Protein AF-A0A6P5E3S9-F1 (afdb_monomer_lite)

Structure (mmCIF, N/CA/C/O backbone):
data_AF-A0A6P5E3S9-F1
#
_entry.id   AF-A0A6P5E3S9-F1
#
loop_
_atom_site.group_PDB
_atom_site.id
_atom_site.type_symbol
_atom_site.label_atom_id
_atom_site.label_alt_id
_atom_site.label_comp_id
_atom_site.label_asym_id
_atom_site.label_entity_id
_atom_site.label_seq_id
_atom_site.pdbx_PDB_ins_code
_atom_site.Cartn_x
_atom_site.Cartn_y
_atom_site.Cartn_z
_atom_site.occupancy
_atom_site.B_iso_or_equiv
_atom_site.auth_seq_id
_atom_site.auth_comp_id
_atom_site.auth_asym_id
_atom_site.auth_atom_id
_atom_site.pdbx_PDB_model_num
ATOM 1 N N . MET A 1 1 ? 23.709 -2.429 -51.370 1.00 55.38 1 MET A N 1
ATOM 2 C CA . MET A 1 1 ? 24.344 -1.588 -50.332 1.00 55.38 1 MET A CA 1
ATOM 3 C C . MET A 1 1 ? 23.217 -0.969 -49.531 1.00 55.38 1 MET A C 1
ATOM 5 O O . MET A 1 1 ? 22.311 -0.443 -50.161 1.00 55.38 1 MET A O 1
ATOM 9 N N . ALA A 1 2 ? 23.216 -1.114 -48.205 1.00 65.25 2 ALA A N 1
ATOM 10 C CA . ALA A 1 2 ? 22.228 -0.440 -47.361 1.00 65.25 2 ALA A CA 1
ATOM 11 C C . ALA A 1 2 ? 22.434 1.081 -47.450 1.00 65.25 2 ALA A C 1
ATOM 13 O O . ALA A 1 2 ? 23.579 1.537 -47.526 1.00 65.25 2 ALA A O 1
ATO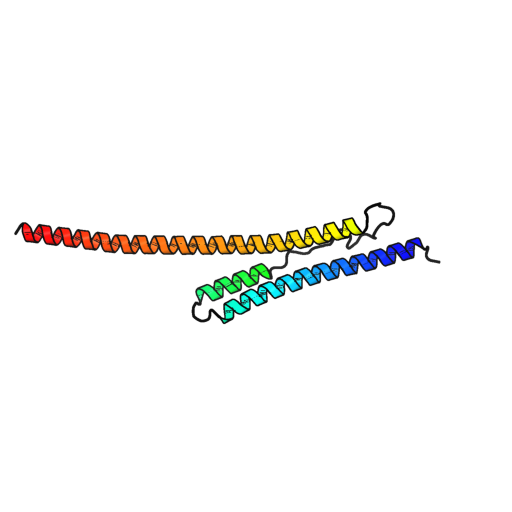M 14 N N . SER A 1 3 ? 21.345 1.847 -47.492 1.00 80.44 3 SER A N 1
ATOM 15 C CA . SER A 1 3 ? 21.392 3.310 -47.490 1.00 80.44 3 SER A CA 1
ATOM 16 C C . SER A 1 3 ? 21.842 3.822 -46.118 1.00 80.44 3 SER A C 1
ATOM 18 O O . SER A 1 3 ? 21.604 3.175 -45.100 1.00 80.44 3 SER A O 1
ATOM 20 N N . ALA A 1 4 ? 22.445 5.014 -46.061 1.00 74.56 4 ALA A N 1
ATOM 21 C CA . ALA A 1 4 ? 22.768 5.677 -44.792 1.00 74.56 4 ALA A CA 1
ATOM 22 C C . ALA A 1 4 ? 21.527 5.847 -43.891 1.00 74.56 4 ALA A C 1
ATOM 24 O O . ALA A 1 4 ? 21.636 5.769 -42.671 1.00 74.56 4 ALA A O 1
ATOM 25 N N . LYS A 1 5 ? 20.343 5.996 -44.503 1.00 74.56 5 LYS A N 1
ATOM 26 C CA . LYS A 1 5 ? 19.049 6.043 -43.810 1.00 74.56 5 LYS A CA 1
ATOM 27 C C . LYS A 1 5 ? 18.697 4.713 -43.131 1.00 74.56 5 LYS A C 1
ATOM 29 O O . LYS A 1 5 ? 18.291 4.716 -41.977 1.00 74.56 5 LYS A O 1
ATOM 34 N N . ASP A 1 6 ? 18.936 3.585 -43.803 1.00 73.88 6 ASP A N 1
ATOM 35 C CA . ASP A 1 6 ? 18.630 2.252 -43.260 1.00 73.88 6 ASP A CA 1
ATOM 36 C C . ASP A 1 6 ? 19.481 1.943 -42.017 1.00 73.88 6 ASP A C 1
ATOM 38 O O . ASP A 1 6 ? 19.029 1.284 -41.080 1.00 73.88 6 ASP A O 1
ATOM 42 N N . ILE A 1 7 ? 20.725 2.433 -42.005 1.00 77.38 7 ILE A N 1
ATOM 43 C CA . ILE A 1 7 ? 21.646 2.285 -40.873 1.00 77.38 7 ILE A CA 1
ATOM 44 C C . ILE A 1 7 ? 21.186 3.145 -39.688 1.00 77.38 7 ILE A C 1
ATOM 46 O O . ILE A 1 7 ? 21.199 2.665 -38.554 1.00 77.38 7 ILE A O 1
ATOM 50 N N . ASP A 1 8 ? 20.753 4.384 -39.932 1.00 73.00 8 ASP A N 1
ATOM 51 C CA . ASP A 1 8 ? 20.286 5.286 -38.872 1.00 73.00 8 ASP A CA 1
ATOM 52 C C . ASP A 1 8 ? 18.971 4.800 -38.235 1.00 73.00 8 ASP A C 1
ATOM 54 O O . ASP A 1 8 ? 18.864 4.712 -37.010 1.00 73.00 8 ASP A O 1
ATOM 58 N N . ASP A 1 9 ? 18.012 4.353 -39.052 1.00 71.56 9 ASP A N 1
ATOM 59 C CA . ASP A 1 9 ? 16.748 3.777 -38.576 1.00 71.56 9 ASP A CA 1
ATOM 60 C C . ASP A 1 9 ? 16.993 2.499 -37.741 1.00 71.56 9 ASP A C 1
ATOM 62 O O . ASP A 1 9 ? 16.361 2.282 -36.698 1.00 71.56 9 ASP A O 1
ATOM 66 N N . PHE A 1 10 ? 17.969 1.668 -38.135 1.00 73.00 10 PHE A N 1
ATOM 67 C CA . PHE A 1 10 ? 18.381 0.492 -37.363 1.00 73.00 10 PHE A CA 1
ATOM 68 C C . PHE A 1 10 ? 19.011 0.863 -36.011 1.00 73.00 10 PHE A C 1
ATOM 70 O O . PHE A 1 10 ? 18.652 0.283 -34.981 1.00 73.00 10 PHE A O 1
ATOM 77 N N . ILE A 1 11 ? 19.910 1.851 -35.984 1.00 75.75 11 ILE A N 1
ATOM 78 C CA . ILE A 1 11 ? 20.539 2.346 -34.750 1.00 75.75 11 ILE A CA 1
ATOM 79 C C . ILE A 1 11 ? 19.481 2.920 -33.796 1.00 75.75 11 ILE A C 1
ATOM 81 O O . ILE A 1 11 ? 19.504 2.618 -32.600 1.00 75.75 11 ILE A O 1
ATOM 85 N N . ASN A 1 12 ? 18.527 3.701 -34.304 1.00 69.75 12 ASN A N 1
ATOM 86 C CA . ASN A 1 12 ? 17.453 4.279 -33.497 1.00 69.75 12 ASN A CA 1
ATOM 87 C C . ASN A 1 12 ? 16.507 3.196 -32.949 1.00 69.75 12 ASN A C 1
ATOM 89 O O . ASN A 1 12 ? 16.143 3.229 -31.774 1.00 69.75 12 ASN A O 1
ATOM 93 N N . SER A 1 13 ? 16.203 2.156 -33.732 1.00 70.62 13 SER A N 1
ATOM 94 C CA . SER A 1 13 ? 15.450 0.987 -33.251 1.00 70.62 13 SER A CA 1
ATOM 95 C C . SER A 1 13 ? 16.163 0.244 -32.109 1.00 70.62 13 SER A C 1
ATOM 97 O O . SER A 1 13 ? 15.533 -0.133 -31.116 1.00 70.62 13 SER A O 1
ATOM 99 N N . LEU A 1 14 ? 17.488 0.066 -32.198 1.00 74.00 14 LEU A N 1
ATOM 100 C CA . LEU A 1 14 ? 18.277 -0.548 -31.123 1.00 74.00 14 LEU A CA 1
ATOM 101 C C . LEU A 1 14 ? 18.276 0.302 -29.849 1.00 74.00 14 LEU A C 1
ATOM 103 O O . LEU A 1 14 ? 18.029 -0.228 -28.764 1.00 74.00 14 LEU A O 1
ATOM 107 N N . LYS A 1 15 ? 18.483 1.619 -29.974 1.00 71.81 15 LYS A N 1
ATOM 108 C CA . LYS A 1 15 ? 18.405 2.550 -28.839 1.00 71.81 15 LYS A CA 1
ATOM 109 C C . LYS A 1 15 ? 17.026 2.505 -28.171 1.00 71.81 15 LYS A C 1
ATOM 111 O O . LYS A 1 15 ? 16.941 2.519 -26.948 1.00 71.81 15 LYS A O 1
ATOM 116 N N . ALA A 1 16 ? 15.951 2.387 -28.952 1.00 69.50 16 ALA A N 1
ATOM 117 C CA . ALA A 1 16 ? 14.581 2.393 -28.441 1.00 69.50 16 ALA A CA 1
ATOM 118 C C . ALA A 1 16 ? 14.296 1.140 -27.606 1.00 69.50 16 ALA A C 1
ATOM 120 O O . ALA A 1 16 ? 13.737 1.216 -26.510 1.00 69.50 16 ALA A O 1
ATOM 121 N N . LYS A 1 17 ? 14.738 -0.021 -28.104 1.00 72.12 17 LYS A N 1
ATOM 122 C CA . LYS A 1 17 ? 14.653 -1.296 -27.381 1.00 72.12 17 LYS A CA 1
ATOM 123 C C . LYS A 1 17 ? 15.458 -1.277 -26.085 1.00 72.12 17 LYS A C 1
ATOM 125 O O . LYS A 1 17 ? 14.970 -1.798 -25.081 1.00 72.12 17 LYS A O 1
ATOM 130 N N . LEU A 1 18 ? 16.649 -0.676 -26.104 1.00 76.62 18 LEU A N 1
ATOM 131 C CA . LEU A 1 18 ? 17.484 -0.525 -24.914 1.00 76.62 18 LEU A CA 1
ATOM 132 C C . LEU A 1 18 ? 16.767 0.318 -23.850 1.00 76.62 18 LEU A C 1
ATOM 134 O O . LEU A 1 18 ? 16.527 -0.177 -22.756 1.00 76.62 18 LEU A O 1
ATOM 138 N N . VAL A 1 19 ? 16.290 1.514 -24.214 1.00 72.75 19 VAL A N 1
ATOM 139 C CA . VAL A 1 19 ? 15.557 2.411 -23.299 1.00 72.75 19 VAL A CA 1
ATOM 140 C C . VAL A 1 19 ? 14.309 1.740 -22.718 1.00 72.75 19 VAL A C 1
ATOM 142 O O . VAL A 1 19 ? 14.052 1.836 -21.521 1.00 72.75 19 VAL A O 1
ATOM 145 N N . CYS A 1 20 ? 13.535 1.019 -23.534 1.00 70.81 20 CYS A N 1
ATOM 146 C CA . CYS A 1 20 ? 12.362 0.295 -23.035 1.00 70.81 20 CYS A CA 1
ATOM 147 C C . CYS A 1 20 ? 12.741 -0.794 -22.024 1.00 70.81 20 CYS A C 1
ATOM 149 O O . CYS A 1 20 ? 12.031 -0.984 -21.037 1.00 70.81 20 CYS A O 1
ATOM 151 N N . SER A 1 21 ? 13.841 -1.507 -22.271 1.00 73.00 21 SER A N 1
ATOM 152 C CA . SER A 1 21 ? 14.334 -2.554 -21.371 1.00 73.00 21 SER A CA 1
ATOM 153 C C . SER A 1 21 ? 14.817 -1.955 -20.049 1.00 73.00 21 SER A C 1
ATOM 155 O O . SER A 1 21 ? 14.446 -2.460 -18.992 1.00 73.00 21 SER A O 1
ATOM 157 N N . ASP A 1 22 ? 15.540 -0.835 -20.100 1.00 75.69 22 ASP A N 1
ATOM 158 C CA . ASP A 1 22 ? 16.031 -0.125 -18.915 1.00 75.69 22 ASP A CA 1
ATOM 159 C C . ASP A 1 22 ? 14.886 0.433 -18.059 1.00 75.69 22 ASP A C 1
ATOM 161 O O . ASP A 1 22 ? 14.933 0.358 -16.834 1.00 75.69 22 ASP A O 1
ATOM 165 N N . LEU A 1 23 ? 13.817 0.947 -18.677 1.00 76.00 23 LEU A N 1
ATOM 166 C CA . LEU A 1 23 ? 12.639 1.428 -17.945 1.00 76.00 23 LEU A CA 1
ATOM 167 C C . LEU A 1 23 ? 11.873 0.290 -17.259 1.00 76.00 23 LEU A C 1
ATOM 169 O O . LEU A 1 23 ? 11.402 0.463 -16.136 1.00 76.00 23 LEU A O 1
ATOM 173 N N . ILE A 1 24 ? 11.765 -0.876 -17.904 1.00 77.00 24 ILE A N 1
ATOM 174 C CA . ILE A 1 24 ? 11.175 -2.074 -17.286 1.00 77.00 24 ILE A CA 1
ATOM 175 C C . ILE A 1 24 ? 12.044 -2.542 -16.114 1.00 77.00 24 ILE A C 1
ATOM 177 O O . ILE A 1 24 ? 11.519 -2.872 -15.049 1.00 77.00 24 ILE A O 1
ATOM 181 N N . LEU A 1 25 ? 13.367 -2.535 -16.291 1.00 79.56 25 LEU A N 1
ATOM 182 C CA . LEU A 1 25 ? 14.310 -2.880 -15.234 1.00 79.56 25 LEU A CA 1
ATOM 183 C C . LEU A 1 25 ? 14.189 -1.912 -14.051 1.00 79.56 25 LEU A C 1
ATOM 185 O O . LEU A 1 25 ? 14.089 -2.364 -12.915 1.00 79.56 25 LEU A O 1
ATOM 189 N N . MET A 1 26 ? 14.112 -0.604 -14.302 1.00 79.12 26 MET A N 1
ATOM 190 C CA . MET A 1 26 ? 13.898 0.404 -13.260 1.00 79.12 26 MET A CA 1
ATOM 191 C C . MET A 1 26 ? 12.568 0.214 -12.519 1.00 79.12 26 MET A C 1
ATOM 193 O O . MET A 1 26 ? 12.546 0.305 -11.292 1.00 79.12 26 MET A O 1
ATOM 197 N N . GLU A 1 27 ? 11.467 -0.092 -13.219 1.00 78.12 27 GLU A N 1
ATOM 198 C CA . GLU A 1 27 ? 10.179 -0.404 -12.572 1.00 78.12 27 GLU A CA 1
ATOM 199 C C . GLU A 1 27 ? 10.306 -1.617 -11.636 1.00 78.12 27 GLU A C 1
ATOM 201 O O . GLU A 1 27 ? 9.768 -1.621 -10.523 1.00 78.12 27 GLU A O 1
ATOM 206 N N . SER A 1 28 ? 11.038 -2.641 -12.083 1.00 79.94 28 SER A N 1
ATOM 207 C CA . SER A 1 28 ? 11.290 -3.857 -11.311 1.00 79.94 28 SER A CA 1
ATOM 208 C C . SER A 1 28 ? 12.169 -3.595 -10.090 1.00 79.94 28 SER A C 1
ATOM 210 O O . SER A 1 28 ? 11.834 -4.075 -9.012 1.00 79.94 28 SER A O 1
ATOM 212 N N . ILE A 1 29 ? 13.259 -2.835 -10.240 1.00 81.94 29 ILE A N 1
ATOM 213 C CA . ILE A 1 29 ? 14.156 -2.464 -9.134 1.00 81.94 29 ILE A CA 1
ATOM 214 C C . ILE A 1 29 ? 13.378 -1.675 -8.086 1.00 81.94 29 ILE A C 1
ATOM 216 O O . ILE A 1 29 ? 13.381 -2.046 -6.922 1.00 81.94 29 ILE A O 1
ATOM 220 N N . CYS A 1 30 ? 12.613 -0.665 -8.503 1.00 80.19 30 CYS A N 1
ATOM 221 C CA . CYS A 1 30 ? 11.793 0.113 -7.578 1.00 80.19 30 CYS A CA 1
ATOM 222 C C . CYS A 1 30 ? 10.774 -0.771 -6.839 1.00 80.19 30 CYS A C 1
ATOM 224 O O . CYS A 1 30 ? 10.566 -0.616 -5.638 1.00 80.19 30 CYS A O 1
ATOM 226 N N . SER A 1 31 ? 10.164 -1.736 -7.537 1.00 80.31 31 SER A N 1
ATOM 227 C CA . SER A 1 31 ? 9.251 -2.700 -6.912 1.00 80.31 31 SER A CA 1
ATOM 228 C C . SER A 1 31 ? 9.957 -3.592 -5.882 1.00 80.31 31 SER A C 1
ATOM 230 O O . SER A 1 31 ? 9.377 -3.871 -4.834 1.00 80.31 31 SER A O 1
ATOM 232 N N . ALA A 1 32 ? 11.198 -4.003 -6.155 1.00 84.75 32 ALA A N 1
ATOM 233 C CA . ALA A 1 32 ? 12.018 -4.779 -5.231 1.00 84.75 32 ALA A CA 1
ATOM 234 C C . ALA A 1 32 ? 12.438 -3.954 -4.004 1.00 84.75 32 ALA A C 1
ATOM 236 O O . ALA A 1 32 ? 12.202 -4.397 -2.887 1.00 84.75 32 ALA A O 1
ATOM 237 N N . ASP A 1 33 ? 12.932 -2.728 -4.192 1.00 83.31 33 ASP A N 1
ATOM 238 C CA . ASP A 1 33 ? 13.334 -1.837 -3.093 1.00 83.31 33 ASP A CA 1
ATOM 239 C C . ASP A 1 33 ? 12.167 -1.565 -2.131 1.00 83.31 33 ASP A C 1
ATOM 241 O O . ASP A 1 33 ? 12.320 -1.557 -0.908 1.00 83.31 33 ASP A O 1
ATOM 245 N N . MET A 1 34 ? 10.962 -1.372 -2.677 1.00 80.75 34 MET A N 1
ATOM 246 C CA . MET A 1 34 ? 9.755 -1.231 -1.865 1.00 80.75 34 MET A CA 1
ATOM 247 C C . MET A 1 34 ? 9.416 -2.517 -1.103 1.00 80.75 34 MET A C 1
ATOM 249 O O . MET A 1 34 ? 9.005 -2.449 0.055 1.00 80.75 34 MET A O 1
ATOM 253 N N . ALA A 1 35 ? 9.565 -3.682 -1.736 1.00 83.25 35 ALA A N 1
ATOM 254 C CA . ALA A 1 35 ? 9.335 -4.966 -1.084 1.00 83.25 35 ALA A CA 1
ATOM 255 C C . ALA A 1 35 ? 10.331 -5.201 0.059 1.00 83.25 35 ALA A C 1
ATOM 257 O O . ALA A 1 35 ? 9.912 -5.611 1.139 1.00 83.25 35 ALA A O 1
ATOM 258 N N . ASP A 1 36 ? 11.603 -4.866 -0.144 1.00 86.31 36 ASP A N 1
ATOM 259 C CA . ASP A 1 36 ? 12.655 -4.974 0.867 1.00 86.31 36 ASP A CA 1
ATOM 260 C C . ASP A 1 36 ? 12.390 -4.040 2.055 1.00 86.31 36 ASP A C 1
ATOM 262 O O . ASP A 1 36 ? 12.535 -4.438 3.212 1.00 86.31 36 ASP A O 1
ATOM 266 N N . ALA A 1 37 ? 11.920 -2.815 1.795 1.00 83.62 37 ALA A N 1
ATOM 267 C CA . ALA A 1 37 ? 11.515 -1.887 2.850 1.00 83.62 37 ALA A CA 1
ATOM 268 C C . ALA A 1 37 ? 10.344 -2.433 3.689 1.00 83.62 37 ALA A C 1
ATOM 270 O O . ALA A 1 37 ? 10.321 -2.267 4.912 1.00 83.62 37 ALA A O 1
ATOM 271 N N . VAL A 1 38 ? 9.383 -3.108 3.048 1.00 82.69 38 VAL A N 1
ATOM 272 C CA . VAL A 1 38 ? 8.274 -3.780 3.741 1.00 82.69 38 VAL A CA 1
ATOM 273 C C . VAL A 1 38 ? 8.775 -5.000 4.521 1.00 82.69 38 VAL A C 1
ATOM 275 O O . VAL A 1 38 ? 8.405 -5.166 5.682 1.00 82.69 38 VAL A O 1
ATOM 278 N N . ASP A 1 39 ? 9.658 -5.815 3.943 1.00 80.38 39 ASP A N 1
ATOM 279 C CA . ASP A 1 39 ? 10.233 -7.003 4.587 1.00 80.38 39 ASP A CA 1
ATOM 280 C C . ASP A 1 39 ? 11.066 -6.647 5.825 1.00 80.38 39 ASP A C 1
ATOM 282 O O . ASP A 1 39 ? 10.969 -7.318 6.857 1.00 80.38 39 ASP A O 1
ATOM 286 N N . ALA A 1 40 ? 11.829 -5.552 5.769 1.00 82.69 40 ALA A N 1
ATOM 287 C CA . ALA A 1 40 ? 12.550 -5.028 6.924 1.00 82.69 40 ALA A CA 1
ATOM 288 C C . ALA A 1 40 ? 11.597 -4.726 8.093 1.00 82.69 40 ALA A C 1
ATOM 290 O O . ALA A 1 40 ? 11.919 -5.009 9.246 1.00 82.69 40 ALA A O 1
ATOM 291 N N . GLN A 1 41 ? 10.396 -4.215 7.809 1.00 75.75 41 GLN A N 1
ATOM 292 C CA . GLN A 1 41 ? 9.375 -3.992 8.835 1.00 75.75 41 GLN A CA 1
ATOM 293 C C . GLN A 1 41 ? 8.713 -5.293 9.305 1.00 75.75 41 GLN A C 1
ATOM 295 O O . GLN A 1 41 ? 8.472 -5.446 10.503 1.00 75.75 41 GLN A O 1
ATOM 300 N N . VAL A 1 42 ? 8.464 -6.258 8.411 1.00 76.25 42 VAL A N 1
ATOM 301 C CA . VAL A 1 42 ? 7.900 -7.576 8.768 1.00 76.25 42 VAL A CA 1
ATOM 302 C C . VAL A 1 42 ? 8.784 -8.302 9.778 1.00 76.25 42 VAL A C 1
ATOM 304 O O . VAL A 1 42 ? 8.279 -8.815 10.779 1.00 76.25 42 VAL A O 1
ATOM 307 N N . ASN A 1 43 ? 10.095 -8.323 9.533 1.00 72.81 43 ASN A N 1
ATOM 308 C CA . ASN A 1 43 ? 11.064 -9.003 10.392 1.00 72.81 43 ASN A CA 1
ATOM 309 C C . ASN A 1 43 ? 11.180 -8.347 11.776 1.00 72.81 43 ASN A C 1
ATOM 311 O O . ASN A 1 43 ? 11.431 -9.034 12.758 1.00 72.81 43 ASN A O 1
ATOM 315 N N . ASN A 1 44 ? 10.920 -7.042 11.878 1.00 73.38 44 ASN A N 1
ATOM 316 C CA . ASN A 1 44 ? 10.890 -6.325 13.155 1.00 73.38 44 ASN A CA 1
ATOM 317 C C . ASN A 1 44 ? 9.547 -6.459 13.904 1.00 73.38 44 ASN A C 1
ATOM 319 O O . ASN A 1 44 ? 9.445 -6.055 15.061 1.00 73.38 44 ASN A O 1
ATOM 323 N N . SER A 1 45 ? 8.514 -7.020 13.265 1.00 63.00 45 SER A N 1
ATOM 324 C CA . SER A 1 45 ? 7.129 -7.051 13.761 1.00 63.00 45 SER A CA 1
ATOM 325 C C . SER A 1 45 ? 6.708 -8.400 14.367 1.00 63.00 45 SER A C 1
ATOM 327 O O . SER A 1 45 ? 5.514 -8.687 14.457 1.00 63.00 45 SER A O 1
ATOM 329 N N . GLU A 1 46 ? 7.652 -9.253 14.783 1.00 62.06 46 GLU A N 1
ATOM 330 C CA . GLU A 1 46 ? 7.371 -10.621 15.267 1.00 62.06 46 GLU A CA 1
ATOM 331 C C . GLU A 1 46 ? 6.383 -10.703 16.444 1.00 62.06 46 GLU A C 1
ATOM 333 O O . GLU A 1 46 ? 5.740 -11.733 16.635 1.00 62.06 46 GLU A O 1
ATOM 338 N N . SER A 1 47 ? 6.196 -9.620 17.199 1.00 60.09 47 SER A N 1
ATOM 339 C CA . SER A 1 47 ? 5.261 -9.555 18.326 1.00 60.09 47 SER A CA 1
ATOM 340 C C . SER A 1 47 ? 3.798 -9.299 17.936 1.00 60.09 47 SER A C 1
ATOM 342 O O . SER A 1 47 ? 2.926 -9.372 18.802 1.00 60.09 47 SER A O 1
ATOM 344 N N . CYS A 1 48 ? 3.495 -9.005 16.664 1.00 67.31 48 CYS A N 1
ATOM 345 C CA . CYS A 1 48 ? 2.146 -8.639 16.229 1.00 67.31 48 CYS A CA 1
ATOM 346 C C . CYS A 1 48 ? 1.728 -9.397 14.947 1.00 67.31 48 CYS A C 1
ATOM 348 O O . CYS A 1 48 ? 1.977 -8.926 13.834 1.00 67.31 48 CYS A O 1
ATOM 350 N N . PRO A 1 49 ? 1.066 -10.568 15.062 1.00 68.00 49 PRO A N 1
ATOM 351 C CA . PRO A 1 49 ? 0.739 -11.414 13.907 1.00 68.00 49 PRO A CA 1
ATOM 352 C C . PRO A 1 49 ? -0.190 -10.727 12.888 1.00 68.00 49 PRO A C 1
ATOM 354 O O . PRO A 1 49 ? 0.016 -10.865 11.686 1.00 68.00 49 PRO A O 1
ATOM 357 N N . LEU A 1 50 ? -1.134 -9.898 13.350 1.00 70.38 50 LEU A N 1
ATOM 358 C CA . LEU A 1 50 ? -2.024 -9.105 12.485 1.00 70.38 50 LEU A CA 1
ATOM 359 C C . LEU A 1 50 ? -1.266 -8.055 11.651 1.00 70.38 50 LEU A C 1
ATOM 361 O O . LEU A 1 50 ? -1.633 -7.763 10.509 1.00 70.38 50 LEU A O 1
ATOM 365 N N . LEU A 1 51 ? -0.183 -7.496 12.202 1.00 74.44 51 LEU A N 1
ATOM 366 C CA . LEU A 1 51 ? 0.673 -6.549 11.489 1.00 74.44 51 LEU A CA 1
ATOM 367 C C . LEU A 1 51 ? 1.473 -7.262 10.393 1.00 74.44 51 LEU A C 1
ATOM 369 O O . LEU A 1 51 ? 1.585 -6.745 9.284 1.00 74.44 51 LEU A O 1
ATOM 373 N N . ARG A 1 52 ? 1.965 -8.477 10.667 1.00 78.12 52 ARG A N 1
ATOM 374 C CA . ARG A 1 52 ? 2.678 -9.304 9.681 1.00 78.12 52 ARG A CA 1
ATOM 375 C C . ARG A 1 52 ? 1.807 -9.618 8.460 1.00 78.12 52 ARG A C 1
ATOM 377 O O . ARG A 1 52 ? 2.275 -9.42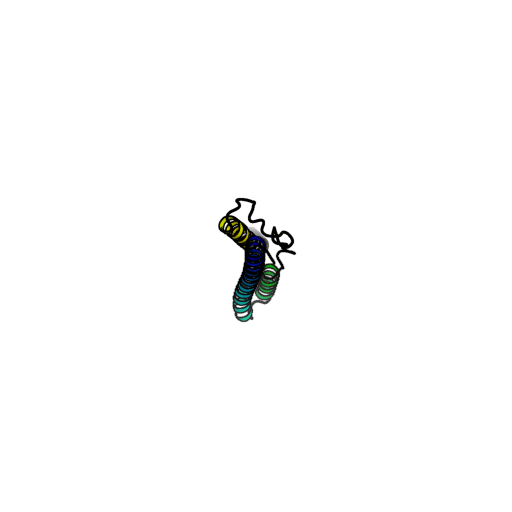4 7.342 1.00 78.12 52 ARG A O 1
ATOM 384 N N . GLU A 1 53 ? 0.565 -10.058 8.654 1.00 81.62 53 GLU A N 1
ATOM 385 C CA . GLU A 1 53 ? -0.365 -10.352 7.547 1.00 81.62 53 GLU A CA 1
ATOM 386 C C . GLU A 1 53 ? -0.646 -9.105 6.693 1.00 81.62 53 GLU A C 1
ATOM 388 O O . GLU A 1 53 ? -0.587 -9.150 5.463 1.00 81.62 53 GLU A O 1
ATOM 393 N N . THR A 1 54 ? -0.858 -7.960 7.349 1.00 83.25 54 THR A N 1
ATOM 394 C CA . THR A 1 54 ? -1.082 -6.667 6.684 1.00 83.25 54 THR A CA 1
ATOM 395 C C . THR A 1 54 ? 0.137 -6.251 5.847 1.00 83.25 54 THR A C 1
ATOM 397 O O . THR A 1 54 ? 0.007 -5.828 4.699 1.00 83.25 54 THR A O 1
ATOM 400 N N . LEU A 1 55 ? 1.349 -6.408 6.380 1.00 83.25 55 LEU A N 1
ATOM 401 C CA . LEU A 1 55 ? 2.579 -6.081 5.657 1.00 83.25 55 LEU A CA 1
ATOM 402 C C . LEU A 1 55 ? 2.844 -7.037 4.481 1.00 83.25 55 LEU A C 1
ATOM 404 O O . LEU A 1 55 ? 3.288 -6.599 3.423 1.00 83.25 55 LEU A O 1
ATOM 408 N N . GLN A 1 56 ? 2.528 -8.326 4.614 1.00 83.88 56 GLN A N 1
ATOM 409 C CA . GLN A 1 56 ? 2.655 -9.285 3.509 1.00 83.88 56 GLN A CA 1
ATOM 410 C C . GLN A 1 56 ? 1.689 -8.975 2.358 1.00 83.88 56 GLN A C 1
ATOM 412 O O . GLN A 1 56 ? 2.076 -9.040 1.191 1.00 83.88 56 GLN A O 1
ATOM 417 N N . GLU A 1 57 ? 0.454 -8.579 2.665 1.00 85.44 57 GLU A N 1
ATOM 418 C CA . GLU A 1 57 ? -0.508 -8.150 1.646 1.00 85.44 57 GLU A CA 1
ATOM 419 C C . GLU A 1 57 ? -0.087 -6.826 0.987 1.00 85.44 57 GLU A C 1
ATOM 421 O O . GLU A 1 57 ? -0.209 -6.673 -0.233 1.00 85.44 57 GLU A O 1
ATOM 426 N N . LEU A 1 58 ? 0.492 -5.894 1.755 1.00 83.94 58 LEU A N 1
ATOM 427 C CA . LEU A 1 58 ? 1.097 -4.676 1.208 1.00 83.94 58 LEU A CA 1
ATOM 428 C C . LEU A 1 58 ? 2.215 -5.018 0.216 1.00 83.94 58 LEU A C 1
ATOM 430 O O . LEU A 1 58 ? 2.209 -4.525 -0.913 1.00 83.94 58 LEU A O 1
ATOM 434 N N . ARG A 1 59 ? 3.133 -5.911 0.603 1.00 84.25 59 ARG A N 1
ATOM 435 C CA . ARG A 1 59 ? 4.202 -6.406 -0.271 1.00 84.25 59 ARG A CA 1
ATOM 436 C C . ARG A 1 59 ? 3.635 -7.009 -1.551 1.00 84.25 59 ARG A C 1
ATOM 438 O O . ARG A 1 59 ? 4.098 -6.669 -2.639 1.00 84.25 59 ARG A O 1
ATOM 445 N N . ARG A 1 60 ? 2.621 -7.875 -1.439 1.00 85.94 60 ARG A N 1
ATOM 446 C CA . ARG A 1 60 ? 1.973 -8.516 -2.592 1.00 85.94 60 ARG A CA 1
ATOM 447 C C . ARG A 1 60 ? 1.450 -7.477 -3.585 1.00 85.94 60 ARG A C 1
ATOM 449 O O . ARG A 1 60 ? 1.659 -7.633 -4.783 1.00 85.94 60 ARG A O 1
ATOM 456 N N . ARG A 1 61 ? 0.810 -6.411 -3.097 1.00 82.25 61 ARG A N 1
ATOM 457 C CA . ARG A 1 61 ? 0.249 -5.330 -3.929 1.00 82.25 61 ARG A CA 1
ATOM 458 C C . ARG A 1 61 ? 1.317 -4.460 -4.583 1.00 82.25 61 ARG A C 1
ATOM 460 O O . ARG A 1 61 ? 1.158 -4.063 -5.731 1.00 82.25 61 ARG A O 1
ATOM 467 N N . VAL A 1 62 ? 2.409 -4.189 -3.875 1.00 80.12 62 VAL A N 1
ATOM 468 C CA . VAL A 1 62 ? 3.570 -3.457 -4.405 1.00 80.12 62 VAL A CA 1
ATOM 469 C C . VAL A 1 62 ? 4.258 -4.249 -5.523 1.00 80.12 62 VAL A C 1
ATOM 471 O O . VAL A 1 62 ? 4.611 -3.690 -6.564 1.00 80.12 62 VAL A O 1
ATOM 474 N N . CYS A 1 63 ? 4.400 -5.561 -5.323 1.00 78.94 63 CYS A N 1
ATOM 475 C CA . CYS A 1 63 ? 5.010 -6.479 -6.286 1.00 78.94 63 CYS A CA 1
ATOM 476 C C . CYS A 1 63 ? 4.059 -6.879 -7.421 1.00 78.94 63 CYS A C 1
ATOM 478 O O . CYS A 1 63 ? 4.482 -7.559 -8.356 1.00 78.94 63 CYS A O 1
ATOM 480 N N . GLU A 1 64 ? 2.783 -6.493 -7.347 1.00 81.44 64 GLU A N 1
ATOM 481 C CA . GLU A 1 64 ? 1.795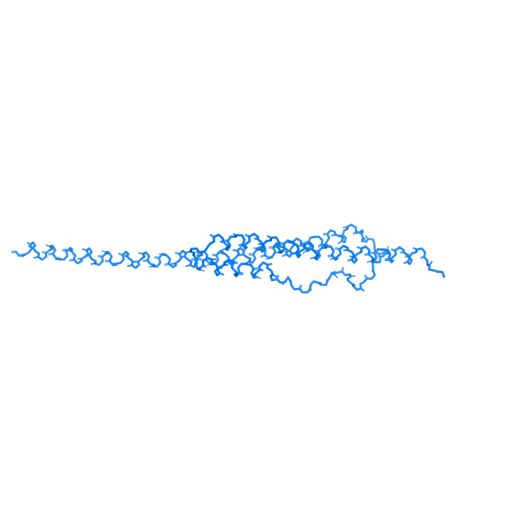 -6.855 -8.353 1.00 81.44 64 GLU A CA 1
ATOM 482 C C . GLU A 1 64 ? 2.228 -6.282 -9.715 1.00 81.44 64 GLU A C 1
ATOM 484 O O . GLU A 1 64 ? 2.510 -5.079 -9.826 1.00 81.44 64 GLU A O 1
ATOM 489 N N . PRO A 1 65 ? 2.336 -7.116 -10.764 1.00 70.75 65 PRO A N 1
ATOM 490 C CA . PRO A 1 65 ? 2.707 -6.635 -12.084 1.00 70.75 65 PRO A CA 1
ATOM 491 C C . PRO A 1 65 ? 1.701 -5.589 -12.565 1.00 70.75 65 PRO A C 1
ATOM 493 O O . PRO A 1 65 ? 0.495 -5.823 -12.534 1.00 70.75 65 PRO A O 1
ATOM 496 N N . SER A 1 66 ? 2.182 -4.465 -13.100 1.00 64.44 66 SER A N 1
ATOM 497 C CA . SER A 1 66 ? 1.340 -3.374 -13.624 1.00 64.44 66 SER A CA 1
ATOM 498 C C . SER A 1 66 ? 0.533 -3.753 -14.890 1.00 64.44 66 SER A C 1
ATOM 500 O O . SER A 1 66 ? -0.055 -2.885 -15.530 1.00 64.44 66 SER A O 1
ATOM 502 N N . GLY A 1 67 ? 0.487 -5.039 -15.265 1.00 63.84 67 GLY A N 1
ATOM 503 C CA . GLY A 1 67 ? -0.034 -5.548 -16.536 1.00 63.84 67 GLY A CA 1
ATOM 504 C C . GLY A 1 67 ? 1.023 -5.582 -17.649 1.00 63.84 67 GLY A C 1
ATOM 505 O O . GLY A 1 67 ? 2.140 -5.090 -17.491 1.00 63.84 67 GLY A O 1
ATOM 506 N N . SER A 1 68 ? 0.690 -6.195 -18.792 1.00 57.47 68 SER A N 1
ATOM 507 C CA . SER A 1 68 ? 1.597 -6.277 -19.943 1.00 57.47 68 SER A CA 1
ATOM 508 C C . SER A 1 68 ? 1.742 -4.907 -20.610 1.00 57.47 68 SER A C 1
ATOM 510 O O . SER A 1 68 ? 0.939 -4.529 -21.466 1.00 57.47 68 SER A O 1
ATOM 512 N N . TYR A 1 69 ? 2.776 -4.157 -20.241 1.00 56.91 69 TYR A N 1
ATOM 513 C CA . TYR A 1 69 ? 3.144 -2.959 -20.979 1.00 56.91 69 TYR A CA 1
ATOM 514 C C . TYR A 1 69 ? 3.715 -3.363 -22.341 1.00 56.91 69 TYR A C 1
ATOM 516 O O . TYR A 1 69 ? 4.777 -3.981 -22.435 1.00 56.91 69 TYR A O 1
ATOM 524 N N . SER A 1 70 ? 2.994 -3.023 -23.406 1.00 57.00 70 SER A N 1
ATOM 525 C CA . SER A 1 70 ? 3.562 -2.967 -24.748 1.00 57.00 70 SER A CA 1
ATOM 526 C C . SER A 1 70 ? 3.941 -1.514 -24.997 1.00 57.00 70 SER A C 1
ATOM 528 O O . SER A 1 70 ? 3.035 -0.692 -25.134 1.00 57.00 70 SER A O 1
ATOM 530 N N . PRO A 1 71 ? 5.243 -1.172 -25.017 1.00 54.59 71 PRO A N 1
ATOM 531 C CA . PRO A 1 71 ? 5.668 0.177 -25.342 1.00 54.59 71 PRO A CA 1
ATOM 532 C C . PRO A 1 71 ? 5.022 0.631 -26.655 1.00 54.59 71 PRO A C 1
ATOM 534 O O . PRO A 1 71 ? 5.005 -0.160 -27.612 1.00 54.59 71 PRO A O 1
ATOM 537 N N . PRO A 1 72 ? 4.511 1.870 -26.741 1.00 51.31 72 PRO A N 1
ATOM 538 C CA . PRO A 1 72 ? 4.146 2.444 -28.025 1.00 51.31 72 PRO A CA 1
ATOM 539 C C . PRO A 1 72 ? 5.403 2.426 -28.904 1.00 51.31 72 PRO A C 1
ATOM 541 O O . PRO A 1 72 ? 6.413 3.049 -28.581 1.00 51.31 72 PRO A O 1
ATOM 544 N N . GLY A 1 73 ? 5.371 1.616 -29.964 1.00 51.00 73 GLY A N 1
ATOM 545 C CA . GLY A 1 73 ? 6.513 1.423 -30.858 1.00 51.00 73 GLY A CA 1
ATOM 546 C C . GLY A 1 73 ? 7.302 0.120 -30.693 1.00 51.00 73 GLY A C 1
ATOM 547 O O . GLY A 1 73 ? 8.242 -0.090 -31.449 1.00 51.00 73 GLY A O 1
ATOM 548 N N . ARG A 1 74 ? 6.917 -0.821 -29.808 1.00 46.19 74 ARG A N 1
ATOM 549 C CA . ARG A 1 74 ? 7.602 -2.138 -29.699 1.00 46.19 74 ARG A CA 1
ATOM 550 C C . ARG A 1 74 ? 7.706 -2.880 -31.045 1.00 46.19 74 ARG A C 1
ATOM 552 O O . ARG A 1 74 ? 8.658 -3.624 -31.260 1.00 46.19 74 ARG A O 1
ATOM 559 N N . ASN A 1 75 ? 6.737 -2.642 -31.933 1.00 47.16 75 ASN A N 1
ATOM 560 C CA . ASN A 1 75 ? 6.639 -3.247 -33.262 1.00 47.16 75 ASN A CA 1
ATOM 561 C C . ASN A 1 75 ? 6.679 -2.224 -34.415 1.00 47.16 75 ASN A C 1
ATOM 563 O O . ASN A 1 75 ? 6.478 -2.623 -35.559 1.00 47.16 75 ASN A O 1
ATOM 567 N N . GLN A 1 76 ? 6.899 -0.929 -34.150 1.00 51.06 76 GLN A N 1
ATOM 568 C CA . GLN A 1 76 ? 7.020 0.079 -35.211 1.00 51.06 76 GLN A CA 1
ATOM 569 C C . GLN A 1 76 ? 8.482 0.515 -35.335 1.00 51.06 76 GLN A C 1
ATOM 571 O O . GLN A 1 76 ? 9.091 0.866 -34.323 1.00 51.06 76 GLN A O 1
ATOM 576 N N . PRO A 1 77 ? 9.067 0.482 -36.546 1.00 51.84 77 PRO A N 1
ATOM 577 C CA . PRO A 1 77 ? 10.341 1.141 -36.799 1.00 51.84 77 PRO A CA 1
ATOM 578 C C . PRO A 1 77 ? 10.241 2.597 -36.342 1.00 51.84 77 PRO A C 1
ATOM 580 O O . PRO A 1 77 ? 9.227 3.246 -36.601 1.00 51.84 77 PRO A O 1
ATOM 583 N N . PHE A 1 78 ? 11.266 3.095 -35.649 1.00 56.62 78 PHE A N 1
ATOM 584 C CA . PHE A 1 78 ? 11.384 4.529 -35.412 1.00 56.62 78 PHE A CA 1
ATOM 585 C C . PHE A 1 78 ? 11.471 5.197 -36.786 1.00 56.62 78 PHE A C 1
ATOM 587 O O . PHE A 1 78 ? 12.453 5.005 -37.498 1.00 56.62 78 PHE A O 1
ATOM 594 N N . ASP A 1 79 ? 10.408 5.885 -37.192 1.00 56.00 79 ASP A N 1
ATOM 595 C CA . ASP A 1 79 ? 10.345 6.523 -38.497 1.00 56.00 79 ASP A CA 1
ATOM 596 C C . ASP A 1 79 ? 11.001 7.902 -38.407 1.00 56.00 79 ASP A C 1
ATOM 598 O O . ASP A 1 79 ? 10.404 8.864 -37.916 1.00 56.00 79 ASP A O 1
ATOM 602 N N . SER A 1 80 ? 12.236 7.993 -38.905 1.00 53.78 80 SER A N 1
ATOM 603 C CA . SER A 1 80 ? 12.993 9.245 -39.025 1.00 53.78 80 SER A CA 1
ATOM 604 C C . SER A 1 80 ? 12.292 10.316 -39.879 1.00 53.78 80 SER A C 1
ATOM 606 O O . SER A 1 80 ? 12.755 11.455 -39.915 1.00 53.78 80 SER A O 1
ATOM 608 N N . SER A 1 81 ? 11.197 9.986 -40.582 1.00 52.84 81 SER A N 1
ATOM 609 C CA . SER A 1 81 ? 10.401 10.942 -41.363 1.00 52.84 81 SER A CA 1
ATOM 610 C C . SER A 1 81 ? 9.282 11.627 -40.572 1.00 52.84 81 SER A C 1
ATOM 612 O O . SER A 1 81 ? 8.854 12.723 -40.943 1.00 52.84 81 SER A O 1
ATOM 614 N N . THR A 1 82 ? 8.847 11.053 -39.446 1.00 53.34 82 THR A N 1
ATOM 615 C CA . THR A 1 82 ? 8.039 11.793 -38.476 1.00 53.34 82 THR A CA 1
ATOM 616 C C . THR A 1 82 ? 8.968 12.650 -37.628 1.00 53.34 82 THR A C 1
ATOM 618 O O . THR A 1 82 ? 9.788 12.122 -36.889 1.00 53.34 82 THR A O 1
ATOM 621 N N . SER A 1 83 ? 8.813 13.974 -37.705 1.00 48.84 83 SER A N 1
ATOM 622 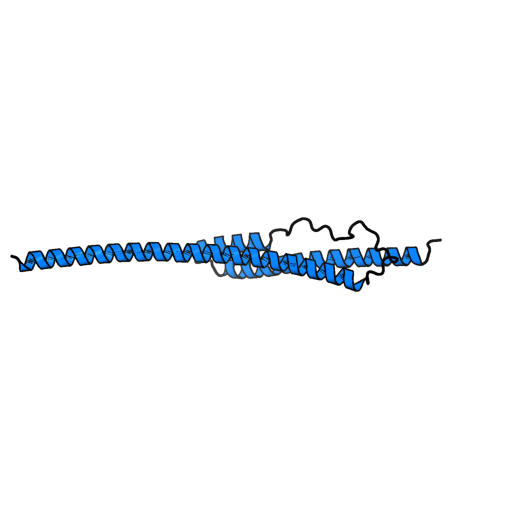C CA . SER A 1 83 ? 9.462 14.990 -36.853 1.00 48.84 83 SER A CA 1
ATOM 623 C C . SER A 1 83 ? 9.051 14.879 -35.370 1.00 48.84 83 SER A C 1
ATOM 625 O O . SER A 1 83 ? 8.801 15.880 -34.704 1.00 48.84 83 SER A O 1
ATOM 627 N N . ARG A 1 84 ? 8.876 13.665 -34.847 1.00 58.41 84 ARG A N 1
ATOM 628 C CA . ARG A 1 84 ? 8.785 13.427 -33.416 1.00 58.41 84 ARG A CA 1
ATOM 629 C C . ARG A 1 84 ? 10.219 13.357 -32.925 1.00 58.41 84 ARG A C 1
ATOM 631 O O . ARG A 1 84 ? 10.926 12.392 -33.217 1.00 58.41 84 ARG A O 1
ATOM 638 N N . ASP A 1 85 ? 10.640 14.387 -32.205 1.00 70.12 85 ASP A N 1
ATOM 639 C CA . ASP A 1 85 ? 11.973 14.420 -31.634 1.00 70.12 85 ASP A CA 1
ATOM 640 C C . ASP A 1 85 ? 12.153 13.186 -30.747 1.00 70.12 85 ASP A C 1
ATOM 642 O O . ASP A 1 85 ? 11.323 12.866 -29.895 1.00 70.12 85 ASP A O 1
ATOM 646 N N . TRP A 1 86 ? 13.250 12.462 -30.965 1.00 69.25 86 TRP A N 1
ATOM 647 C CA . TRP A 1 86 ? 13.647 11.283 -30.189 1.00 69.25 86 TRP A CA 1
ATOM 648 C C . TRP A 1 86 ? 13.502 11.501 -28.671 1.00 69.25 86 TRP A C 1
ATOM 650 O O . TRP A 1 86 ? 13.114 10.605 -27.919 1.00 69.25 86 TRP A O 1
ATOM 660 N N . TYR A 1 87 ? 13.779 12.729 -28.234 1.00 69.19 87 TYR A N 1
ATOM 661 C CA . TYR A 1 87 ? 13.631 13.182 -26.860 1.00 69.19 87 TYR A CA 1
ATOM 662 C C . TYR A 1 87 ? 12.176 13.177 -26.363 1.00 69.19 87 TYR A C 1
ATOM 664 O O . TYR A 1 87 ? 11.917 12.695 -25.260 1.00 69.19 87 TYR A O 1
ATOM 672 N N . ASP A 1 88 ? 11.222 13.646 -27.170 1.00 78.56 88 ASP A N 1
ATOM 673 C CA . ASP A 1 88 ? 9.800 13.670 -26.806 1.00 78.56 88 ASP A CA 1
ATOM 674 C C . ASP A 1 88 ? 9.254 12.257 -26.609 1.00 78.56 88 ASP A C 1
ATOM 676 O O . ASP A 1 88 ? 8.502 11.995 -25.669 1.00 78.56 88 ASP A O 1
ATOM 680 N N . TRP A 1 89 ? 9.694 11.318 -27.450 1.00 73.94 89 TRP A N 1
ATOM 681 C CA . TRP A 1 89 ? 9.344 9.908 -27.308 1.00 73.94 89 TRP A CA 1
ATOM 682 C C . TRP A 1 89 ? 9.885 9.304 -26.000 1.00 73.94 89 TRP A C 1
ATOM 684 O O . TRP A 1 89 ? 9.142 8.643 -25.272 1.00 73.94 89 TRP A O 1
ATOM 694 N N . ILE A 1 90 ? 11.144 9.582 -25.636 1.00 73.69 90 ILE A N 1
ATOM 695 C CA . ILE A 1 90 ? 11.705 9.157 -24.339 1.00 73.69 90 ILE A CA 1
ATOM 696 C C . ILE A 1 90 ? 10.923 9.774 -23.174 1.00 73.69 90 ILE A C 1
ATOM 698 O O . ILE A 1 90 ? 10.624 9.091 -22.191 1.00 73.69 90 ILE A O 1
ATOM 702 N N . LEU A 1 91 ? 10.571 11.056 -23.275 1.00 77.31 91 LEU A N 1
ATOM 703 C CA . LEU A 1 91 ? 9.843 11.763 -22.228 1.00 77.31 91 LEU A CA 1
ATOM 704 C C . LEU A 1 91 ? 8.447 11.165 -21.999 1.00 77.31 91 LEU A C 1
ATOM 706 O O . LEU A 1 91 ? 8.010 11.054 -20.853 1.00 77.31 91 LEU A O 1
ATOM 710 N N . GLU A 1 92 ? 7.748 10.755 -23.059 1.00 80.19 92 GLU A N 1
ATOM 711 C CA . GLU A 1 92 ? 6.472 10.036 -22.957 1.00 80.19 92 GLU A CA 1
ATOM 712 C C . GLU A 1 92 ? 6.625 8.686 -22.246 1.00 80.19 92 GLU A C 1
ATOM 714 O O . GLU A 1 92 ? 5.844 8.381 -21.341 1.00 80.19 92 GLU A O 1
ATOM 719 N N . LEU A 1 93 ? 7.653 7.902 -22.591 1.00 74.56 93 LEU A N 1
ATOM 720 C CA . LEU A 1 93 ? 7.926 6.629 -21.917 1.00 74.56 93 LEU A CA 1
ATOM 721 C C . LEU A 1 93 ? 8.214 6.823 -20.424 1.00 74.56 93 LEU A C 1
ATOM 723 O O . LEU A 1 93 ? 7.716 6.063 -19.590 1.00 74.56 93 LEU A O 1
ATOM 727 N N . PHE A 1 94 ? 8.983 7.855 -20.079 1.00 76.00 94 PHE A N 1
ATOM 728 C CA . PHE A 1 94 ? 9.292 8.180 -18.692 1.00 76.00 94 PHE A CA 1
ATOM 729 C C . PHE A 1 94 ? 8.048 8.634 -17.917 1.00 76.00 94 PHE A C 1
ATOM 731 O O . PHE A 1 94 ? 7.799 8.155 -16.812 1.00 76.00 94 PHE A O 1
ATOM 738 N N . LYS A 1 95 ? 7.209 9.494 -18.511 1.00 79.44 95 LYS A N 1
ATOM 739 C CA . LYS A 1 95 ? 5.914 9.889 -17.927 1.00 79.44 95 LYS A CA 1
ATOM 740 C C . LYS A 1 95 ? 5.019 8.679 -17.672 1.00 79.44 95 LYS A C 1
ATOM 742 O O . LYS A 1 95 ? 4.382 8.598 -16.625 1.00 79.44 95 LYS A O 1
ATOM 747 N N . GLU A 1 96 ? 4.995 7.727 -18.597 1.00 81.19 96 GLU A N 1
ATOM 748 C CA . GLU A 1 96 ? 4.200 6.511 -18.457 1.00 81.19 96 GLU A CA 1
ATOM 749 C C . GLU A 1 96 ? 4.750 5.562 -17.381 1.00 81.19 96 GLU A C 1
ATOM 751 O O . GLU A 1 96 ? 3.978 4.914 -16.672 1.00 81.19 96 GLU A O 1
ATOM 756 N N . LEU A 1 97 ? 6.074 5.487 -17.212 1.00 77.50 97 LEU A N 1
ATOM 757 C CA . LEU A 1 97 ? 6.686 4.794 -16.076 1.00 77.50 97 LEU A CA 1
ATOM 758 C C . LEU A 1 97 ? 6.277 5.449 -14.747 1.00 77.50 97 LEU A C 1
ATOM 760 O O . LEU A 1 97 ? 5.799 4.760 -13.846 1.00 77.50 97 LEU A O 1
ATOM 764 N N . LEU A 1 98 ? 6.402 6.776 -14.639 1.00 80.69 98 LEU A N 1
ATOM 765 C CA . LEU A 1 98 ? 6.009 7.516 -13.437 1.00 80.69 98 LEU A CA 1
ATOM 766 C C . LEU A 1 98 ? 4.528 7.323 -13.107 1.00 80.69 98 LEU A C 1
ATOM 768 O O . LEU A 1 98 ? 4.184 7.089 -11.950 1.00 80.69 98 LEU A O 1
ATOM 772 N N . ARG A 1 99 ? 3.652 7.354 -14.119 1.00 84.94 99 ARG A N 1
ATOM 773 C CA . ARG A 1 99 ? 2.215 7.113 -13.951 1.00 84.94 99 ARG A CA 1
ATOM 774 C C . ARG A 1 99 ? 1.944 5.731 -13.359 1.00 84.94 99 ARG A C 1
ATOM 776 O O . ARG A 1 99 ? 1.140 5.614 -12.437 1.00 84.94 99 ARG A O 1
ATOM 783 N N . ARG A 1 100 ? 2.617 4.688 -13.853 1.00 80.75 100 ARG A N 1
ATOM 784 C CA . ARG A 1 100 ? 2.471 3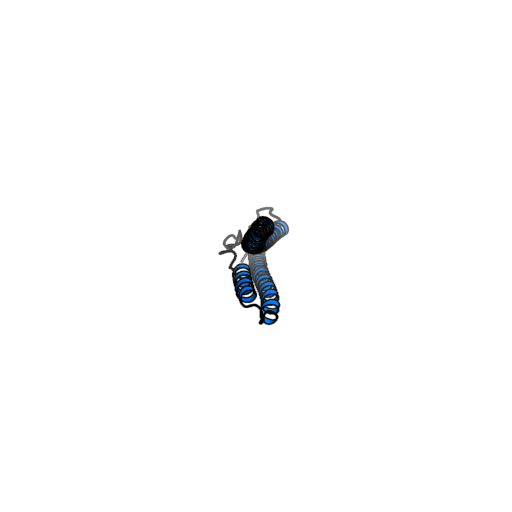.316 -13.337 1.00 80.75 100 ARG A CA 1
ATOM 785 C C . ARG A 1 100 ? 2.945 3.190 -11.894 1.00 80.75 100 ARG A C 1
ATOM 787 O O . ARG A 1 100 ? 2.220 2.637 -11.068 1.00 80.75 100 ARG A O 1
ATOM 794 N N . LEU A 1 101 ? 4.111 3.754 -11.577 1.00 78.69 101 LEU A N 1
ATOM 795 C CA . LEU A 1 101 ? 4.619 3.789 -10.205 1.00 78.69 101 LEU A CA 1
ATOM 796 C C . LEU A 1 101 ? 3.632 4.513 -9.283 1.00 78.69 101 LEU A C 1
ATOM 798 O O . LEU A 1 101 ? 3.219 3.958 -8.268 1.00 78.69 101 LEU A O 1
ATOM 802 N N . GLN A 1 102 ? 3.163 5.699 -9.675 1.00 84.75 102 GLN A N 1
ATOM 803 C CA . GLN A 1 102 ? 2.182 6.463 -8.907 1.00 84.75 102 GLN A CA 1
ATOM 804 C C . GLN A 1 102 ? 0.893 5.666 -8.660 1.00 84.75 102 GLN A C 1
ATOM 806 O O . GLN A 1 102 ? 0.381 5.662 -7.542 1.00 84.75 102 GLN A O 1
ATOM 811 N N . GLN A 1 103 ? 0.381 4.953 -9.665 1.00 85.06 103 GLN A N 1
ATOM 812 C CA . GLN A 1 103 ? -0.811 4.114 -9.514 1.00 85.06 103 GLN A CA 1
ATOM 813 C C . GLN A 1 103 ? -0.605 2.961 -8.529 1.00 85.06 103 GLN A C 1
ATOM 815 O O . GLN A 1 103 ? -1.504 2.676 -7.735 1.00 85.06 103 GLN A O 1
ATOM 820 N N . LYS A 1 104 ? 0.567 2.314 -8.549 1.00 81.06 104 LYS A N 1
ATOM 821 C CA . LYS A 1 104 ? 0.926 1.284 -7.563 1.00 81.06 104 LYS A CA 1
ATOM 822 C C . LYS A 1 104 ? 0.904 1.850 -6.144 1.00 81.06 104 LYS A C 1
ATOM 824 O O . LYS A 1 104 ? 0.236 1.289 -5.276 1.00 81.06 104 LYS A O 1
ATOM 829 N N . PHE A 1 105 ? 1.548 2.998 -5.932 1.00 80.75 105 PHE A N 1
ATOM 830 C CA . PHE A 1 105 ? 1.549 3.674 -4.633 1.00 80.75 105 PHE A CA 1
ATOM 831 C C . PHE A 1 105 ? 0.146 4.068 -4.180 1.00 80.75 105 PHE A C 1
ATOM 833 O O . PHE A 1 105 ? -0.214 3.851 -3.026 1.00 80.75 105 PHE A O 1
ATOM 840 N N . GLN A 1 106 ? -0.669 4.612 -5.081 1.00 84.62 106 GLN A N 1
ATOM 841 C CA . GLN A 1 106 ? -2.011 5.063 -4.738 1.00 84.62 106 GLN A CA 1
ATOM 842 C C . GLN A 1 106 ? -2.912 3.899 -4.315 1.00 84.62 106 GLN A C 1
ATOM 844 O O . GLN A 1 106 ? -3.590 4.003 -3.298 1.00 84.62 106 GLN A O 1
ATOM 849 N N . LYS A 1 107 ? -2.853 2.763 -5.020 1.00 84.56 107 LYS A N 1
ATOM 850 C CA . LYS A 1 107 ? -3.579 1.543 -4.629 1.00 84.56 107 LYS A CA 1
ATOM 851 C C . LYS A 1 107 ? -3.126 1.005 -3.271 1.00 84.56 107 LYS A C 1
ATOM 853 O O . LYS A 1 107 ? -3.956 0.555 -2.482 1.00 84.56 107 LYS A O 1
ATOM 858 N N . ALA A 1 108 ? -1.821 1.032 -3.003 1.00 78.62 108 ALA A N 1
ATOM 859 C CA . ALA A 1 108 ? -1.272 0.610 -1.719 1.00 78.62 108 ALA A CA 1
ATOM 860 C C . ALA A 1 108 ? -1.746 1.526 -0.575 1.00 78.62 108 ALA A C 1
ATOM 862 O O . ALA A 1 108 ? -2.204 1.035 0.456 1.00 78.62 108 ALA A O 1
ATOM 863 N N . LEU A 1 109 ? -1.708 2.847 -0.778 1.00 82.88 109 LEU A N 1
ATOM 864 C CA . LEU A 1 109 ? -2.168 3.839 0.199 1.00 82.88 109 LEU A CA 1
ATOM 865 C C . LEU A 1 109 ? -3.674 3.768 0.455 1.00 82.88 109 LEU A C 1
ATOM 867 O O . LEU A 1 109 ? -4.100 3.833 1.604 1.00 82.88 109 LEU A O 1
ATOM 871 N N . GLU A 1 110 ? -4.480 3.620 -0.593 1.00 87.56 110 GLU A N 1
ATOM 872 C CA . GLU A 1 110 ? -5.932 3.492 -0.464 1.00 87.56 110 GLU A CA 1
ATOM 873 C C . GLU A 1 110 ? -6.306 2.253 0.352 1.00 87.56 110 GLU A C 1
ATOM 875 O O . GLU A 1 110 ? -7.141 2.319 1.253 1.00 87.56 110 GLU A O 1
ATOM 880 N N . TRP A 1 111 ? -5.627 1.134 0.103 1.00 83.88 111 TRP A N 1
ATOM 881 C CA . TRP A 1 111 ? -5.815 -0.072 0.894 1.00 83.88 111 TRP A CA 1
ATOM 882 C C . TRP A 1 111 ? -5.394 0.118 2.361 1.00 83.88 111 TRP A C 1
ATOM 884 O O . TRP A 1 111 ? -6.157 -0.235 3.259 1.00 83.88 111 TRP A O 1
ATOM 894 N N . LEU A 1 112 ? -4.239 0.742 2.625 1.00 80.94 112 LEU A N 1
ATOM 895 C CA . LEU A 1 112 ? -3.816 1.071 3.995 1.00 80.94 112 LEU A CA 1
ATOM 896 C C . LEU A 1 112 ? -4.844 1.953 4.715 1.00 80.94 112 LEU A C 1
ATOM 898 O O . LEU A 1 112 ? -5.129 1.740 5.894 1.00 80.94 112 LEU A O 1
ATOM 902 N N . HIS A 1 113 ? -5.438 2.909 4.002 1.00 84.50 113 HIS A N 1
ATOM 903 C CA . HIS A 1 113 ? -6.489 3.763 4.543 1.00 84.50 113 HIS A CA 1
ATOM 904 C C . HIS A 1 113 ? -7.728 2.952 4.947 1.00 84.50 113 HIS A C 1
ATOM 906 O O . HIS A 1 113 ? -8.282 3.169 6.024 1.00 84.50 113 HIS A O 1
ATOM 912 N N . GLN A 1 114 ? -8.150 1.992 4.119 1.00 86.50 114 GLN A N 1
ATOM 913 C CA . GLN A 1 114 ? -9.290 1.119 4.422 1.00 86.50 114 GLN A CA 1
ATOM 914 C C . GLN A 1 114 ? -9.040 0.262 5.668 1.00 86.50 114 GLN A C 1
ATOM 916 O O . GLN A 1 114 ? -9.922 0.152 6.520 1.00 86.50 114 GLN A O 1
ATOM 921 N N . ILE A 1 115 ? -7.833 -0.295 5.810 1.00 81.06 115 ILE A N 1
ATOM 922 C CA . ILE A 1 115 ? -7.448 -1.057 7.005 1.00 81.06 115 ILE A CA 1
ATOM 923 C C . ILE A 1 115 ? -7.473 -0.163 8.249 1.00 81.06 115 ILE A C 1
ATOM 925 O O . ILE A 1 115 ? -8.077 -0.529 9.256 1.00 81.06 115 ILE A O 1
ATOM 929 N N . ALA A 1 116 ? -6.885 1.035 8.180 1.00 82.88 116 ALA A N 1
ATOM 930 C CA . ALA A 1 116 ? -6.888 1.976 9.298 1.00 82.88 116 ALA A CA 1
ATOM 931 C C . ALA A 1 116 ? -8.315 2.369 9.721 1.00 82.88 116 ALA A C 1
ATOM 933 O O . ALA A 1 116 ? -8.628 2.379 10.914 1.00 82.88 116 ALA A O 1
ATOM 934 N N . ALA A 1 117 ? -9.196 2.634 8.753 1.00 85.94 117 ALA A N 1
ATOM 935 C CA . ALA A 1 117 ? -10.595 2.956 9.010 1.00 85.94 117 ALA A CA 1
ATOM 936 C C . ALA A 1 117 ? -11.336 1.796 9.696 1.00 85.94 117 ALA A C 1
ATOM 938 O O . ALA A 1 117 ? -12.021 2.015 10.698 1.00 85.94 117 ALA A O 1
ATOM 939 N N . ALA A 1 118 ? -11.153 0.563 9.214 1.00 84.94 118 ALA A N 1
ATOM 940 C CA . ALA A 1 118 ? -11.758 -0.625 9.813 1.00 84.94 118 ALA A CA 1
ATOM 941 C C . ALA A 1 118 ? -11.277 -0.849 11.258 1.00 84.94 118 ALA A C 1
ATOM 943 O O . ALA A 1 118 ? -12.090 -1.099 12.150 1.00 84.94 118 ALA A O 1
ATOM 944 N N . CYS A 1 119 ? -9.975 -0.687 11.516 1.00 83.50 119 CYS A N 1
ATOM 945 C CA . CYS A 1 119 ? -9.402 -0.793 12.860 1.00 83.50 119 CYS A CA 1
ATOM 946 C C . CYS A 1 119 ? -9.980 0.257 13.821 1.00 83.50 119 CYS A C 1
ATOM 948 O O . CYS A 1 119 ? -10.406 -0.083 14.926 1.00 83.50 119 CYS A O 1
ATOM 950 N N . LEU A 1 120 ? -10.041 1.525 13.402 1.00 88.62 120 LEU A N 1
ATOM 951 C CA . LEU A 1 120 ? -10.613 2.605 14.215 1.00 88.62 120 LEU A CA 1
ATOM 952 C C . LEU A 1 120 ? -12.097 2.373 14.511 1.00 88.62 120 LEU A C 1
ATOM 954 O O . LEU A 1 120 ? -12.551 2.603 15.634 1.00 88.62 120 LEU A O 1
ATOM 958 N N . GLN A 1 121 ? -12.852 1.882 13.529 1.00 90.25 121 GLN A N 1
ATOM 959 C CA . GLN A 1 121 ? -14.259 1.550 13.714 1.00 90.25 121 GLN A CA 1
ATOM 960 C C . GLN A 1 121 ? -14.442 0.392 14.703 1.00 90.25 121 GLN A C 1
ATOM 962 O O . GLN A 1 121 ? -15.285 0.485 15.595 1.00 90.25 121 GLN A O 1
ATOM 967 N N . GLY A 1 122 ? -13.633 -0.666 14.595 1.00 87.06 122 GLY A N 1
ATOM 968 C CA . GLY A 1 122 ? -13.648 -1.784 15.541 1.00 87.06 122 GLY A CA 1
ATOM 969 C C . GLY A 1 122 ? -13.344 -1.342 16.975 1.00 87.06 122 GLY A C 1
ATOM 970 O O . GLY A 1 122 ? -14.075 -1.697 17.900 1.00 87.06 122 GLY A O 1
ATOM 971 N N . LEU A 1 123 ? -12.325 -0.495 17.157 1.00 88.94 123 LEU A N 1
ATOM 972 C CA . LEU A 1 123 ? -11.979 0.082 18.461 1.00 88.94 123 LEU A CA 1
ATOM 973 C C . LEU A 1 123 ? -13.115 0.923 19.041 1.00 88.94 123 LEU A C 1
ATOM 975 O O . LEU A 1 123 ? -13.425 0.802 20.225 1.00 88.94 123 LEU A O 1
ATOM 979 N N . ARG A 1 124 ? -13.767 1.744 18.213 1.00 92.00 124 ARG A N 1
ATOM 980 C CA . ARG A 1 124 ? -14.922 2.537 18.641 1.00 92.00 124 ARG A CA 1
ATOM 981 C C . ARG A 1 124 ? -16.065 1.647 19.127 1.00 92.00 124 ARG A C 1
ATOM 983 O O . ARG A 1 124 ? -16.606 1.905 20.196 1.00 92.00 124 ARG A O 1
ATOM 990 N N . ILE A 1 125 ? -16.410 0.601 18.376 1.00 92.44 125 ILE A N 1
ATOM 991 C CA . ILE A 1 125 ? -17.479 -0.337 18.755 1.00 92.44 125 ILE A CA 1
ATOM 992 C C . ILE A 1 125 ? -17.151 -1.015 20.092 1.00 92.44 125 ILE A C 1
ATOM 994 O O . ILE A 1 125 ? -18.012 -1.101 20.968 1.00 92.44 125 ILE A O 1
ATOM 998 N N . ALA A 1 126 ? -15.905 -1.455 20.279 1.00 90.50 126 ALA A N 1
ATOM 999 C CA . ALA A 1 126 ? -15.464 -2.058 21.534 1.00 90.50 126 ALA A CA 1
ATOM 1000 C C . ALA A 1 126 ? -15.539 -1.066 22.708 1.00 90.50 126 ALA A C 1
ATOM 1002 O O . ALA A 1 126 ? -16.038 -1.413 23.778 1.00 90.50 126 ALA A O 1
ATOM 1003 N N . ALA A 1 127 ? -15.102 0.179 22.503 1.00 90.50 127 ALA A N 1
ATOM 1004 C CA . ALA A 1 127 ? -15.186 1.230 23.512 1.00 90.50 127 ALA A CA 1
ATOM 1005 C C . ALA A 1 127 ? -16.641 1.546 23.892 1.00 90.50 127 ALA A C 1
ATOM 1007 O O . ALA A 1 127 ? -16.956 1.652 25.075 1.00 90.50 127 ALA A O 1
ATOM 1008 N N . GLU A 1 128 ? -17.543 1.633 22.910 1.00 93.31 128 GLU A N 1
ATOM 1009 C CA . GLU A 1 128 ? -18.977 1.816 23.153 1.00 93.31 128 GLU A CA 1
ATOM 1010 C C . GLU A 1 128 ? -19.572 0.638 23.941 1.00 93.31 128 GLU A C 1
ATOM 1012 O O . GLU A 1 128 ? -20.389 0.853 24.837 1.00 93.31 128 GLU A O 1
ATOM 1017 N N . ALA A 1 129 ? -19.146 -0.599 23.669 1.00 92.19 129 ALA A N 1
ATOM 1018 C CA . ALA A 1 129 ? -19.585 -1.772 24.424 1.00 92.19 129 ALA A CA 1
ATOM 1019 C C . ALA A 1 129 ? -19.121 -1.726 25.890 1.00 92.19 129 ALA A C 1
ATOM 1021 O O . ALA A 1 129 ? -19.933 -1.920 26.794 1.00 92.19 129 ALA A O 1
ATOM 1022 N N . VAL A 1 130 ? -17.846 -1.407 26.137 1.00 91.50 130 VAL A N 1
ATOM 1023 C CA . VAL A 1 130 ? -17.309 -1.236 27.500 1.00 91.50 130 VAL A CA 1
ATOM 1024 C C . VAL A 1 130 ? -18.041 -0.113 28.232 1.00 91.50 130 VAL A C 1
ATOM 1026 O O . VAL A 1 130 ? -18.430 -0.276 29.387 1.00 91.50 130 VAL A O 1
ATOM 1029 N N . TRP A 1 131 ? -18.283 1.008 27.550 1.00 93.94 131 TRP A N 1
ATOM 1030 C CA . TRP A 1 131 ? -19.009 2.139 28.115 1.00 93.94 131 TRP A CA 1
ATOM 1031 C C . TRP A 1 131 ? -20.434 1.767 28.540 1.00 93.94 131 TRP A C 1
ATOM 1033 O O . TRP A 1 131 ? -20.866 2.151 29.624 1.00 93.94 131 TRP A O 1
ATOM 1043 N N . ARG A 1 132 ? -21.153 0.974 27.733 1.00 94.44 132 ARG A N 1
ATOM 1044 C CA . ARG A 1 132 ? -22.491 0.474 28.095 1.00 94.44 132 ARG A CA 1
ATOM 1045 C C . ARG A 1 132 ? -22.461 -0.378 29.360 1.00 94.44 132 ARG A C 1
ATOM 1047 O O . ARG A 1 132 ? -23.232 -0.107 30.270 1.00 94.44 132 ARG A O 1
ATOM 1054 N N . VAL A 1 133 ? -21.531 -1.331 29.453 1.00 93.31 133 VAL A N 1
ATOM 1055 C CA . VAL A 1 133 ? -21.389 -2.190 30.644 1.00 93.31 133 VAL A CA 1
ATOM 1056 C C . VAL A 1 133 ? -21.129 -1.357 31.901 1.00 93.31 133 VAL A C 1
ATOM 1058 O O . VAL A 1 133 ? -21.738 -1.599 32.943 1.00 93.31 133 VAL A O 1
ATOM 1061 N N . LEU A 1 134 ? -20.260 -0.346 31.805 1.00 90.75 134 LEU A N 1
ATOM 1062 C CA . LEU A 1 134 ? -20.005 0.576 32.913 1.00 90.75 134 LEU A CA 1
ATOM 1063 C C . LEU A 1 134 ? -21.263 1.363 33.301 1.00 90.75 134 LEU A C 1
ATOM 1065 O O . LEU A 1 134 ? -21.553 1.513 34.485 1.00 90.75 134 LEU A O 1
ATOM 1069 N N . ASN A 1 135 ? -22.027 1.837 32.318 1.00 93.12 135 ASN A N 1
ATOM 1070 C CA . ASN A 1 135 ? -23.236 2.615 32.560 1.00 93.12 135 ASN A CA 1
ATOM 1071 C C . ASN A 1 135 ? -24.359 1.779 33.199 1.00 93.12 135 ASN A C 1
ATOM 1073 O O . ASN A 1 135 ? -25.044 2.250 34.109 1.00 93.12 135 ASN A O 1
ATOM 1077 N N . ASP A 1 136 ? -24.515 0.526 32.775 1.00 92.94 136 ASP A N 1
ATOM 1078 C CA . ASP A 1 136 ? -25.488 -0.414 33.341 1.00 92.94 136 ASP A CA 1
ATOM 1079 C C . ASP A 1 136 ? -25.129 -0.774 34.789 1.00 92.94 136 ASP A C 1
ATOM 1081 O O . ASP A 1 136 ? -25.993 -0.820 35.671 1.00 92.94 136 ASP A O 1
ATOM 1085 N N . PHE A 1 137 ? -23.836 -0.960 35.066 1.00 90.38 137 PHE A N 1
ATOM 1086 C CA . PHE A 1 137 ? -23.333 -1.169 36.419 1.00 90.38 137 PHE A CA 1
ATOM 1087 C C . PHE A 1 137 ? -23.599 0.042 37.326 1.00 90.38 137 PHE A C 1
ATOM 1089 O O . PHE A 1 137 ? -24.149 -0.118 38.416 1.00 90.38 137 PHE A O 1
ATOM 1096 N N . CYS A 1 138 ? -23.278 1.256 36.868 1.00 88.94 138 CYS A N 1
ATOM 1097 C CA . CYS A 1 138 ? -23.568 2.489 37.605 1.00 88.94 138 CYS A CA 1
ATOM 1098 C C . CYS A 1 138 ? -25.070 2.650 37.886 1.00 88.94 138 CYS A C 1
ATOM 1100 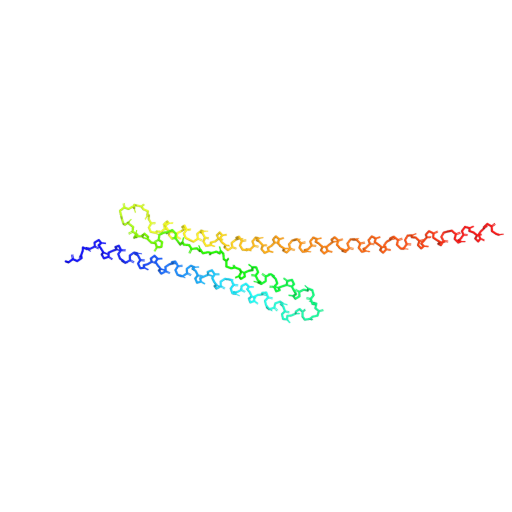O O . CYS A 1 138 ? -25.453 2.976 39.009 1.00 88.94 138 CYS A O 1
ATOM 1102 N N . SER A 1 139 ? -25.922 2.358 36.900 1.00 91.62 139 SER A N 1
ATOM 1103 C CA . SER A 1 139 ? -27.383 2.400 37.054 1.00 91.62 139 SER A CA 1
ATOM 1104 C C . SER A 1 139 ? -27.877 1.390 38.098 1.00 91.62 139 SER A C 1
ATOM 1106 O O . SER A 1 139 ? -28.744 1.699 38.916 1.00 91.62 139 SER A O 1
ATOM 1108 N N . SER A 1 140 ? -27.289 0.191 38.114 1.00 88.94 140 SER A N 1
ATOM 1109 C CA . SER A 1 140 ? -27.598 -0.851 39.102 1.00 88.94 140 SER A CA 1
ATOM 1110 C C . SER A 1 140 ? -27.186 -0.436 40.518 1.00 88.94 140 SER A C 1
ATOM 1112 O O . SER A 1 140 ? -27.937 -0.646 41.471 1.00 88.94 140 SER A O 1
ATOM 1114 N N . LEU A 1 141 ? -26.019 0.203 40.666 1.00 86.12 141 LEU A N 1
ATOM 1115 C CA . LEU A 1 141 ? -25.586 0.778 41.941 1.00 86.12 141 LEU A CA 1
ATOM 1116 C C . LEU A 1 141 ? -26.542 1.871 42.424 1.00 86.12 141 LEU A C 1
ATOM 1118 O O . LEU A 1 141 ? -26.917 1.867 43.594 1.00 86.12 141 LEU A O 1
ATOM 1122 N N . GLU A 1 142 ? -26.973 2.780 41.546 1.00 88.94 142 GLU A N 1
ATOM 1123 C CA . GLU A 1 142 ? -27.935 3.827 41.907 1.00 88.94 142 GLU A CA 1
ATOM 1124 C C . GLU A 1 142 ? -29.240 3.224 42.451 1.00 88.94 142 GLU A C 1
ATOM 1126 O O . GLU A 1 142 ? -29.750 3.667 43.483 1.00 88.94 142 GLU A O 1
ATOM 1131 N N . GLN A 1 143 ? -29.760 2.183 41.794 1.00 88.50 143 GLN A N 1
ATOM 1132 C CA . GLN A 1 143 ? -30.957 1.476 42.253 1.00 88.50 143 GLN A CA 1
ATOM 1133 C C . GLN A 1 143 ? -30.758 0.823 43.624 1.00 88.50 143 GLN A C 1
ATOM 1135 O O . GLN A 1 143 ? -31.624 0.959 44.491 1.00 88.50 143 GLN A O 1
ATOM 1140 N N . LEU A 1 144 ? -29.612 0.169 43.850 1.00 88.88 144 LEU A N 1
ATOM 1141 C CA . LEU A 1 144 ? -29.268 -0.399 45.155 1.00 88.88 144 LEU A CA 1
ATOM 1142 C C . LEU A 1 144 ? -29.250 0.682 46.240 1.00 88.88 144 LEU A C 1
ATOM 1144 O O . LEU A 1 144 ? -29.900 0.516 47.272 1.00 88.88 144 LEU A O 1
ATOM 1148 N N . PHE A 1 145 ? -28.590 1.816 45.999 1.00 85.50 145 PHE A N 1
ATOM 1149 C CA . PHE A 1 145 ? -28.554 2.917 46.964 1.00 85.50 145 PHE A CA 1
ATOM 1150 C C . PHE A 1 145 ? -29.942 3.492 47.249 1.00 85.50 145 PHE A C 1
ATOM 1152 O O . PHE A 1 145 ? -30.279 3.706 48.412 1.00 85.50 145 PHE A O 1
ATOM 1159 N N . ARG A 1 146 ? -30.779 3.693 46.223 1.00 87.88 146 ARG A N 1
ATOM 1160 C CA . ARG A 1 146 ? -32.165 4.146 46.422 1.00 87.88 146 ARG A CA 1
ATOM 1161 C C . ARG A 1 146 ? -32.967 3.167 47.276 1.00 87.88 146 ARG A C 1
ATOM 1163 O O . ARG A 1 146 ? -33.687 3.612 48.164 1.00 87.88 146 ARG A O 1
ATOM 1170 N N . SER A 1 147 ? -32.816 1.862 47.040 1.00 86.50 147 SER A N 1
ATOM 1171 C CA . SER A 1 147 ? -33.501 0.839 47.835 1.00 86.50 147 SER A CA 1
ATOM 1172 C C . SER A 1 147 ? -33.064 0.859 49.302 1.00 86.50 147 SER A C 1
ATOM 1174 O O . SER A 1 147 ? -33.912 0.776 50.178 1.00 86.50 147 SER A O 1
ATOM 1176 N N . LEU A 1 148 ? -31.771 1.058 49.578 1.00 80.56 148 LEU A N 1
ATOM 1177 C CA . LEU A 1 148 ? -31.221 1.086 50.938 1.00 80.56 148 LEU A CA 1
ATOM 1178 C C . LEU A 1 148 ? -31.615 2.331 51.739 1.00 80.56 148 LEU A C 1
ATOM 1180 O O . LEU A 1 148 ? -31.644 2.268 52.959 1.00 80.56 148 LEU A O 1
ATOM 1184 N N . ILE A 1 149 ? -31.883 3.457 51.074 1.00 82.06 149 ILE A N 1
ATOM 1185 C CA . ILE A 1 149 ? -32.296 4.710 51.731 1.00 82.06 149 ILE A CA 1
ATOM 1186 C C . ILE A 1 149 ? -33.814 4.738 51.986 1.00 82.06 149 ILE A C 1
ATOM 1188 O O . ILE A 1 149 ? -34.285 5.490 52.835 1.00 82.06 149 ILE A O 1
ATOM 1192 N N . GLN A 1 150 ? -34.589 3.956 51.229 1.00 68.00 150 GLN A N 1
ATOM 1193 C CA . GLN A 1 150 ? -36.046 3.851 51.378 1.00 68.00 150 GLN A CA 1
ATOM 1194 C C . GLN A 1 150 ? -36.495 2.762 52.371 1.00 68.00 150 GLN A C 1
ATOM 1196 O O . GLN A 1 150 ? -37.695 2.670 52.636 1.00 68.00 150 GLN A O 1
ATOM 1201 N N . VAL A 1 151 ? -35.562 1.965 52.910 1.00 50.66 151 VAL A N 1
ATOM 1202 C CA . VAL A 1 151 ? -35.755 1.095 54.089 1.00 50.66 151 VAL A CA 1
ATOM 1203 C C . VAL A 1 151 ? -35.398 1.868 55.352 1.00 50.66 151 VAL A C 1
ATOM 1205 O O . VAL A 1 151 ? -36.177 1.767 56.325 1.00 50.66 151 VAL A O 1
#

Sequence (151 aa):
MASAKDIDDFINSLKAKLVCSDLILMESICSADMADAVDAQVNNSESCPLLRETLQELRRRVCEPSGSYSPPGRNQPFDSSTSRDWYDWILELFKELLRRLQQKFQKALEWLHQIAAACLQGLRIAAEAVWRVLNDFCSSLEQLFRSLIQV

pLDDT: mean 76.89, std 11.56, range [46.19, 94.44]

Secondary structure (DSSP, 8-state):
---HHHHHHHHHHHHHHHHHHHHHHHHHHHHHHHHHHHHHHHHHTTT-HHHHHHHHHHHHHHSS-------TTTTS---TTS---HHHHHHHHHHHHHHHHHHHHHHHHHHHHHHHHHHHHHHHHHHHHHHHHHHHHHHHHHHHHHHHH--

Foldseek 3Di:
DDDPVNVVLVVLLVVVVVLLVVLVVVLQVVLVVVLVVLVVVLVVPVVPVVSNVLSVVLNCLSNPPLPDDDQPCVPPGPDPPPPPPSVNSSVVSVVVSVVSNVVSVVVSVVVVVVVVVVVVVVVVVVVVVVVVVVVVVVVVVVVVVVVVVVD

InterPro domains:
  IPR028067 Interleukin-32 [PF15225] (46-150)
  IPR028067 Interleukin-32 [PTHR48490] (30-151)

Organism: Bos indicus (NCBI:txid9915)

Radius of gyration: 30.01 Å; chains: 1; bounding box: 60×26×104 Å